Protein AF-A0A3N4P0G3-F1 (afdb_monomer_lite)

Radius of gyration: 35.62 Å; chains: 1; bounding box: 75×38×103 Å

Organism: NCBI:txid2487930

pLDDT: mean 76.68, std 14.25, range [47.03, 97.25]

Structure (mmCIF, N/CA/C/O backbone):
data_AF-A0A3N4P0G3-F1
#
_entry.id   AF-A0A3N4P0G3-F1
#
loop_
_atom_site.group_PDB
_atom_site.id
_atom_site.type_symbol
_atom_site.label_atom_id
_atom_site.label_alt_id
_atom_site.label_comp_id
_atom_site.label_asym_id
_atom_site.label_entity_id
_atom_site.label_seq_id
_atom_site.pdbx_PDB_ins_code
_atom_site.Cartn_x
_atom_site.Cartn_y
_atom_site.Cartn_z
_atom_site.occupancy
_atom_site.B_iso_or_equiv
_atom_site.auth_seq_id
_atom_site.auth_comp_id
_atom_site.auth_asym_id
_atom_site.auth_atom_id
_atom_site.pdbx_PDB_model_num
ATOM 1 N N . MET A 1 1 ? -49.606 1.881 53.180 1.00 60.00 1 MET A N 1
ATOM 2 C CA . MET A 1 1 ? -49.179 3.293 53.160 1.00 60.00 1 MET A CA 1
ATOM 3 C C . MET A 1 1 ? -47.704 3.349 53.500 1.00 60.00 1 MET A C 1
ATOM 5 O O . MET A 1 1 ? -47.303 2.717 54.470 1.00 60.00 1 MET A O 1
ATOM 9 N N . VAL A 1 2 ? -46.887 3.979 52.657 1.00 62.50 2 VAL A N 1
ATOM 10 C CA . VAL A 1 2 ? -45.453 4.135 52.931 1.00 62.50 2 VAL A CA 1
ATOM 11 C C . VAL A 1 2 ? -45.282 5.475 53.636 1.00 62.50 2 VAL A C 1
ATOM 13 O O . VAL A 1 2 ? -45.685 6.510 53.115 1.00 62.50 2 VAL A O 1
ATOM 16 N N . SER A 1 3 ? -44.739 5.447 54.846 1.00 69.06 3 SER A N 1
ATOM 17 C CA . SER A 1 3 ? -44.511 6.634 55.669 1.00 69.06 3 SER A CA 1
ATOM 18 C C . SER A 1 3 ? -43.055 6.682 56.092 1.00 69.06 3 SER A C 1
ATOM 20 O O . SER A 1 3 ? -42.489 5.647 56.450 1.00 69.06 3 SER A O 1
ATOM 22 N N . ILE A 1 4 ? -42.470 7.874 56.116 1.00 68.62 4 ILE A N 1
ATOM 23 C CA . ILE A 1 4 ? -41.134 8.092 56.674 1.00 68.62 4 ILE A CA 1
ATOM 24 C C . ILE A 1 4 ? -41.284 9.088 57.823 1.00 68.62 4 ILE A C 1
ATOM 26 O O . ILE A 1 4 ? -41.901 10.138 57.664 1.00 68.62 4 ILE A O 1
ATOM 30 N N . ASN A 1 5 ? -40.764 8.724 58.999 1.00 64.69 5 ASN A N 1
ATOM 31 C CA . ASN A 1 5 ? -40.885 9.483 60.252 1.00 64.69 5 ASN A CA 1
ATOM 32 C C . ASN A 1 5 ? -42.331 9.839 60.644 1.00 64.69 5 ASN A C 1
ATOM 34 O O . ASN A 1 5 ? -42.592 10.907 61.186 1.00 64.69 5 ASN A O 1
ATOM 38 N N . GLY A 1 6 ? -43.275 8.938 60.364 1.00 67.25 6 GLY A N 1
ATOM 39 C CA . GLY A 1 6 ? -44.680 9.101 60.747 1.00 67.25 6 GLY A CA 1
ATOM 40 C C . GLY A 1 6 ? -45.495 10.034 59.849 1.00 67.25 6 GLY A C 1
ATOM 41 O O . GLY A 1 6 ? -46.709 10.101 60.018 1.00 67.25 6 GLY A O 1
ATOM 42 N N . THR A 1 7 ? -44.879 10.689 58.860 1.00 69.06 7 THR A N 1
ATOM 43 C CA . THR A 1 7 ? -45.613 11.442 57.837 1.00 69.06 7 THR A CA 1
ATOM 44 C C . THR A 1 7 ? -45.945 10.517 56.676 1.00 69.06 7 THR A C 1
ATOM 46 O O . THR A 1 7 ? -45.062 9.898 56.074 1.00 69.06 7 THR A O 1
ATOM 49 N N . GLU A 1 8 ? -47.237 10.392 56.385 1.00 72.31 8 GLU A N 1
ATOM 50 C CA . GLU A 1 8 ? -47.733 9.576 55.287 1.00 72.31 8 GLU A CA 1
ATOM 51 C C . GLU A 1 8 ? -47.338 10.217 53.956 1.00 72.31 8 GLU A C 1
ATOM 53 O O . GLU A 1 8 ? -47.718 11.347 53.644 1.00 72.31 8 GLU A O 1
ATOM 58 N N . ILE A 1 9 ? -46.528 9.506 53.177 1.00 67.88 9 ILE A N 1
ATOM 59 C CA . ILE A 1 9 ? -46.106 9.982 51.871 1.00 67.88 9 ILE A CA 1
ATOM 60 C C . ILE A 1 9 ? -47.142 9.490 50.862 1.00 67.88 9 ILE A C 1
ATOM 62 O O . ILE A 1 9 ? -47.235 8.298 50.563 1.00 67.88 9 ILE A O 1
ATOM 66 N N . GLY A 1 10 ? -47.965 10.421 50.374 1.00 61.09 10 GLY A N 1
ATOM 67 C CA . GLY A 1 10 ? -48.985 10.143 49.367 1.00 61.09 10 GLY A CA 1
ATOM 68 C C . GLY A 1 10 ? -48.375 9.576 48.083 1.00 61.09 10 GLY A C 1
ATOM 69 O O . GLY A 1 10 ? -47.235 9.883 47.725 1.00 61.09 10 GLY A O 1
ATOM 70 N N . THR A 1 11 ? -49.155 8.780 47.350 1.00 56.94 11 THR A N 1
ATOM 71 C CA . THR A 1 11 ? -48.741 8.134 46.088 1.00 56.94 11 THR A CA 1
ATOM 72 C C . THR A 1 11 ? -48.230 9.123 45.030 1.00 56.94 11 THR A C 1
ATOM 74 O O . THR A 1 11 ? -47.524 8.726 44.110 1.00 56.94 11 THR A O 1
ATOM 77 N N . THR A 1 12 ? -48.508 10.421 45.184 1.00 55.72 12 THR A N 1
ATOM 78 C CA . THR A 1 12 ? -48.023 11.504 44.320 1.00 55.72 12 THR A CA 1
ATOM 79 C C . THR A 1 12 ? -46.531 11.822 44.492 1.00 55.72 12 THR A C 1
ATOM 81 O O . THR A 1 12 ? -45.915 12.283 43.538 1.00 55.72 12 THR A O 1
ATOM 84 N N . GLN A 1 13 ? -45.890 11.552 45.640 1.00 51.91 13 GLN A N 1
ATOM 85 C CA . GLN A 1 13 ? -44.422 11.711 45.757 1.00 51.91 13 GLN A CA 1
ATOM 86 C C . GLN A 1 13 ? -43.645 10.587 45.050 1.00 51.91 13 GLN A C 1
ATOM 88 O O . GLN A 1 13 ? -42.430 10.683 44.889 1.00 51.91 13 GLN A O 1
ATOM 93 N N . LEU A 1 14 ? -44.347 9.575 44.527 1.00 52.78 14 LEU A N 1
ATOM 94 C CA . LEU A 1 14 ? -43.792 8.632 43.559 1.00 52.78 14 LEU A CA 1
ATOM 95 C C . LEU A 1 14 ? -43.683 9.217 42.130 1.00 52.78 14 LEU A C 1
ATOM 97 O O . LEU A 1 14 ? -43.114 8.559 41.265 1.00 52.78 14 LEU A O 1
ATOM 101 N N . ASN A 1 15 ? -44.163 10.447 41.863 1.00 53.91 15 ASN A N 1
ATOM 102 C CA . ASN A 1 15 ? -44.000 11.121 40.558 1.00 53.91 15 ASN A CA 1
ATOM 103 C C . ASN A 1 15 ? -42.596 11.711 40.318 1.00 53.91 15 ASN A C 1
ATOM 105 O O . ASN A 1 15 ? -42.342 12.252 39.245 1.00 53.91 15 ASN A O 1
ATOM 109 N N . ALA A 1 16 ? -41.661 11.614 41.267 1.00 52.53 16 ALA A N 1
ATOM 110 C CA . ALA A 1 16 ? -40.304 12.148 41.114 1.00 52.53 16 ALA A CA 1
ATOM 111 C C . ALA A 1 16 ? -39.315 11.162 40.465 1.00 52.53 16 ALA A C 1
ATOM 113 O O . ALA A 1 16 ? -38.109 11.237 40.698 1.00 52.53 16 ALA A O 1
ATOM 114 N N . VAL A 1 17 ? -39.801 10.305 39.565 1.00 50.91 17 VAL A N 1
ATOM 115 C CA . VAL A 1 17 ? -38.929 9.658 38.584 1.00 50.91 17 VAL A CA 1
ATOM 116 C C . VAL A 1 17 ? -39.144 10.246 37.173 1.00 50.91 17 VAL A C 1
ATOM 118 O O . VAL A 1 17 ? -39.398 9.499 36.233 1.00 50.91 17 VAL A O 1
ATOM 121 N N . PRO A 1 18 ? -38.930 11.567 36.946 1.00 50.47 18 PRO A N 1
ATOM 122 C CA . PRO A 1 18 ? -38.489 12.067 35.639 1.00 50.47 18 PRO A CA 1
ATOM 123 C C . PRO A 1 18 ? -37.211 11.371 35.141 1.00 50.47 18 PRO A C 1
ATOM 125 O O . PRO A 1 18 ? -36.856 11.474 33.973 1.00 50.47 18 PRO A O 1
ATOM 128 N N . TYR A 1 19 ? -36.535 10.620 36.013 1.00 54.59 19 TYR A N 1
ATOM 129 C CA . TYR A 1 19 ? -35.411 9.758 35.691 1.00 54.59 19 TYR A CA 1
ATOM 130 C C . TYR A 1 19 ? -35.841 8.301 35.624 1.00 54.59 19 TYR A C 1
ATOM 132 O O . TYR A 1 19 ? -35.341 7.475 36.390 1.00 54.59 19 TYR A O 1
ATOM 140 N N . ALA A 1 20 ? -36.699 7.937 34.666 1.00 47.03 20 ALA A N 1
ATOM 141 C CA . ALA A 1 20 ? -36.958 6.536 34.293 1.00 47.03 20 ALA A CA 1
ATOM 142 C C . ALA A 1 20 ? -35.689 5.784 33.797 1.00 47.03 20 ALA A C 1
ATOM 144 O O . ALA A 1 20 ? -35.767 4.803 33.072 1.00 47.03 20 ALA A O 1
ATOM 145 N N . ILE A 1 21 ? -34.513 6.243 34.220 1.00 55.53 21 ILE A N 1
ATOM 146 C CA . ILE A 1 21 ? -33.201 5.616 34.263 1.00 55.53 21 ILE A CA 1
ATOM 147 C C . ILE A 1 21 ? -33.045 4.761 35.550 1.00 55.53 21 ILE A C 1
ATOM 149 O O . ILE A 1 21 ? -31.991 4.191 35.783 1.00 55.53 21 ILE A O 1
ATOM 153 N N . ASN A 1 22 ? -34.091 4.588 36.372 1.00 55.34 22 ASN A N 1
ATOM 154 C CA . ASN A 1 22 ? -34.117 3.570 37.441 1.00 55.34 22 ASN A CA 1
ATOM 155 C C . ASN A 1 22 ? -35.368 2.665 37.425 1.00 55.34 22 ASN A C 1
ATOM 157 O O . ASN A 1 22 ? -35.796 2.154 38.457 1.00 55.34 22 ASN A O 1
ATOM 161 N N . ALA A 1 23 ? -35.967 2.428 36.255 1.00 51.97 23 ALA A N 1
ATOM 162 C CA . ALA A 1 23 ? -36.832 1.260 36.078 1.00 51.97 23 ALA A CA 1
ATOM 163 C C . ALA A 1 23 ? -35.946 0.006 35.943 1.00 51.97 23 ALA A C 1
ATOM 165 O O . ALA A 1 23 ? -34.909 0.066 35.290 1.00 51.97 23 ALA A O 1
ATOM 166 N N . GLY A 1 24 ? -36.339 -1.150 36.487 1.00 48.59 24 GLY A N 1
ATOM 167 C CA . GLY A 1 24 ? -35.590 -2.424 36.388 1.00 48.59 24 GLY A CA 1
ATOM 168 C C . GLY A 1 24 ? -35.329 -2.948 34.961 1.00 48.59 24 GLY A C 1
ATOM 169 O O . GLY A 1 24 ? -34.791 -4.035 34.786 1.00 48.59 24 GLY A O 1
ATOM 170 N N . ASN A 1 25 ? -35.687 -2.158 33.949 1.00 55.12 25 ASN A N 1
ATOM 171 C CA . ASN A 1 25 ? -35.540 -2.398 32.521 1.00 55.12 25 ASN A CA 1
ATOM 172 C C . ASN A 1 25 ? -34.436 -1.508 31.909 1.00 55.12 25 ASN A C 1
ATOM 174 O O . ASN A 1 25 ? -34.270 -1.466 30.691 1.00 55.12 25 ASN A O 1
ATOM 178 N N . VAL A 1 26 ? -33.723 -0.735 32.733 1.00 57.06 26 VAL A N 1
ATOM 179 C CA . VAL A 1 26 ? -32.748 0.259 32.286 1.00 57.06 26 VAL A CA 1
ATOM 180 C C . VAL A 1 26 ? -31.458 -0.438 31.871 1.00 57.06 26 VAL A C 1
ATOM 182 O O . VAL A 1 26 ? -30.726 -1.003 32.679 1.00 57.06 26 VAL A O 1
ATOM 185 N N . GLN A 1 27 ? -31.190 -0.396 30.569 1.00 59.66 27 GLN A N 1
ATOM 186 C CA . GLN A 1 27 ? -30.068 -1.091 29.933 1.00 59.66 27 GLN A CA 1
ATOM 187 C C . GLN A 1 27 ? -28.705 -0.420 30.159 1.00 59.66 27 GLN A C 1
ATOM 189 O O . GLN A 1 27 ? -27.674 -0.963 29.757 1.00 59.66 27 GLN A O 1
ATOM 194 N N . TRP A 1 28 ? -28.713 0.745 30.811 1.00 61.16 28 TRP A N 1
ATOM 195 C CA . TRP A 1 28 ? -27.558 1.597 31.040 1.00 61.16 28 TRP A CA 1
ATOM 196 C C . TRP A 1 28 ? -27.733 2.376 32.336 1.00 61.16 28 TRP A C 1
ATOM 198 O O . TRP A 1 28 ? -28.635 3.207 32.416 1.00 61.16 28 TRP A O 1
ATOM 208 N N . TYR A 1 29 ? -26.891 2.139 33.340 1.00 60.78 29 TYR A N 1
ATOM 209 C CA . TYR A 1 29 ? -26.938 2.920 34.577 1.00 60.78 29 TYR A CA 1
ATOM 210 C C . TYR A 1 29 ? -25.677 3.755 34.741 1.00 60.78 29 TYR A C 1
ATOM 212 O O . TYR A 1 29 ? -24.578 3.348 34.357 1.00 60.78 29 TYR A O 1
ATOM 220 N N . THR A 1 30 ? -25.856 4.955 35.285 1.00 65.69 30 THR A N 1
ATOM 221 C CA . THR A 1 30 ? -24.746 5.837 35.621 1.00 65.69 30 THR A CA 1
ATOM 222 C C . THR A 1 30 ? -24.109 5.370 36.920 1.00 65.69 30 THR A C 1
ATOM 224 O O . THR A 1 30 ? -24.761 5.362 37.965 1.00 65.69 30 THR A O 1
ATOM 227 N N . ILE A 1 31 ? -22.828 5.024 36.871 1.00 63.22 31 ILE A N 1
ATOM 228 C CA . ILE A 1 31 ? -22.008 4.763 38.056 1.00 63.22 31 ILE A CA 1
ATOM 229 C C . ILE A 1 31 ? -21.058 5.929 38.204 1.00 63.22 31 ILE A C 1
ATOM 231 O O . ILE A 1 31 ? -20.033 6.009 37.522 1.00 63.22 31 ILE A O 1
ATOM 235 N N . GLY A 1 32 ? -21.426 6.878 39.062 1.00 71.81 32 GLY A N 1
ATOM 236 C CA . GLY A 1 32 ? -20.700 8.139 39.145 1.00 71.81 32 GLY A CA 1
ATOM 237 C C . GLY A 1 32 ? -20.691 8.840 37.783 1.00 71.81 32 GLY A C 1
ATOM 238 O O . GLY A 1 32 ? -21.716 9.370 37.366 1.00 71.81 32 GLY A O 1
ATOM 239 N N . LYS A 1 33 ? -19.539 8.833 37.093 1.00 72.56 33 LYS A N 1
ATOM 240 C CA . LYS A 1 33 ? -19.338 9.486 35.785 1.00 72.56 33 LYS A CA 1
ATOM 241 C C . LYS A 1 33 ? -19.412 8.546 34.568 1.00 72.56 33 LYS A C 1
ATOM 243 O O . LYS A 1 33 ? -19.341 9.038 33.447 1.00 72.56 33 LYS A O 1
ATOM 248 N N . HIS A 1 34 ? -19.523 7.228 34.754 1.00 67.06 34 HIS A N 1
ATOM 249 C CA . HIS A 1 34 ? -19.520 6.247 33.658 1.00 67.06 34 HIS A CA 1
ATOM 250 C C . HIS A 1 34 ? -20.912 5.681 33.381 1.00 67.06 34 HIS A C 1
ATOM 252 O O . HIS A 1 34 ? -21.766 5.661 34.264 1.00 67.06 34 HIS A O 1
ATOM 258 N N . ILE A 1 35 ? -21.116 5.197 32.157 1.00 70.81 35 ILE A N 1
ATOM 259 C CA . ILE A 1 35 ? -22.339 4.529 31.709 1.00 70.81 35 ILE A CA 1
ATOM 260 C C . ILE A 1 35 ? -21.994 3.057 31.454 1.00 70.81 35 ILE A C 1
ATOM 262 O O . ILE A 1 35 ? -21.208 2.758 30.556 1.00 70.81 35 ILE A O 1
ATOM 266 N N . GLU A 1 36 ? -22.557 2.135 32.238 1.00 71.94 36 GLU A N 1
ATOM 267 C CA . GLU A 1 36 ? -22.326 0.694 32.064 1.00 71.94 36 GLU A CA 1
ATOM 268 C C . GLU A 1 36 ? -23.476 0.018 31.331 1.00 71.94 36 GLU A C 1
ATOM 270 O O . GLU A 1 36 ? -24.639 0.176 31.704 1.00 71.94 36 GLU A O 1
ATOM 275 N N . ASN A 1 37 ? -23.143 -0.782 30.317 1.00 71.62 37 ASN A N 1
ATOM 276 C CA . ASN A 1 37 ? -24.111 -1.631 29.637 1.00 71.62 37 ASN A CA 1
ATOM 277 C C . ASN A 1 37 ? -24.358 -2.894 30.469 1.00 71.62 37 ASN A C 1
ATOM 279 O O . ASN A 1 37 ? -23.412 -3.627 30.752 1.00 71.62 37 ASN A O 1
ATOM 283 N N . ARG A 1 38 ? -25.613 -3.186 30.820 1.00 69.94 38 ARG A N 1
ATOM 284 C CA . ARG A 1 38 ? -25.980 -4.449 31.496 1.00 69.94 38 ARG A CA 1
ATOM 285 C C . ARG A 1 38 ? -26.630 -5.475 30.572 1.00 69.94 38 ARG A C 1
ATOM 287 O O . ARG A 1 38 ? -27.099 -6.514 31.028 1.00 69.94 38 ARG A O 1
ATOM 294 N N . ASN A 1 39 ? -26.678 -5.197 29.276 1.00 68.69 39 ASN A N 1
ATOM 295 C CA . ASN A 1 39 ? -27.143 -6.151 28.286 1.00 68.69 39 ASN A CA 1
ATOM 296 C C . ASN A 1 39 ? -26.182 -7.335 28.234 1.00 68.69 39 ASN A C 1
ATOM 298 O O . ASN A 1 39 ? -24.981 -7.170 28.045 1.00 68.69 39 ASN A O 1
ATOM 302 N N . ALA A 1 40 ? -26.724 -8.545 28.308 1.00 66.62 40 ALA A N 1
ATOM 303 C CA . ALA A 1 40 ? -25.974 -9.784 28.115 1.00 66.62 40 ALA A CA 1
ATOM 304 C C . ALA A 1 40 ? -25.584 -10.034 26.633 1.00 66.62 40 ALA A C 1
ATOM 306 O O . ALA A 1 40 ? -25.344 -11.171 26.241 1.00 66.62 40 ALA A O 1
ATOM 307 N N . GLY A 1 41 ? -25.557 -8.990 25.793 1.00 64.50 41 GLY A N 1
ATOM 308 C CA . GLY A 1 41 ? -25.392 -9.066 24.337 1.00 64.50 41 GLY A CA 1
ATOM 309 C C . GLY A 1 41 ? -24.792 -7.791 23.727 1.00 64.50 41 GLY A C 1
ATOM 310 O O . GLY A 1 41 ? -24.369 -6.888 24.443 1.00 64.50 41 GLY A O 1
ATOM 311 N N . ASN A 1 42 ? -24.726 -7.719 22.392 1.00 68.81 42 ASN A N 1
ATOM 312 C CA . ASN A 1 42 ? -24.011 -6.665 21.659 1.00 68.81 42 ASN A CA 1
ATOM 313 C C . ASN A 1 42 ? -24.466 -5.235 22.011 1.00 68.81 42 ASN A C 1
ATOM 315 O O . ASN A 1 42 ? -25.657 -4.922 22.041 1.00 68.81 42 ASN A O 1
ATOM 319 N N . VAL A 1 43 ? -23.488 -4.342 22.160 1.00 77.50 43 VAL A N 1
ATOM 320 C CA . VAL A 1 43 ? -23.676 -2.912 22.431 1.00 77.50 43 VAL A CA 1
ATOM 321 C C . VAL A 1 43 ? -23.738 -2.123 21.118 1.00 77.50 43 VAL A C 1
ATOM 323 O O . VAL A 1 43 ? -22.794 -2.182 20.335 1.00 77.50 43 VAL A O 1
ATOM 326 N N . LYS A 1 44 ? -24.831 -1.382 20.864 1.00 73.12 44 LYS A N 1
ATOM 327 C CA . LYS A 1 44 ? -25.040 -0.612 19.617 1.00 73.12 44 LYS A CA 1
ATOM 328 C C . LYS A 1 44 ? -25.010 0.900 19.865 1.00 73.12 44 LYS A C 1
ATOM 330 O O . LYS A 1 44 ? -25.702 1.383 20.758 1.00 73.12 44 LYS A O 1
ATOM 335 N N . VAL A 1 45 ? -24.264 1.638 19.039 1.00 80.44 45 VAL A N 1
ATOM 336 C CA . VAL A 1 45 ? -24.138 3.109 19.076 1.00 80.44 45 VAL A CA 1
ATOM 337 C C . VAL A 1 45 ? -24.733 3.679 17.780 1.00 80.44 45 VAL A C 1
ATOM 339 O O . VAL A 1 45 ? -24.375 3.213 16.704 1.00 80.44 45 VAL A O 1
ATOM 342 N N . LYS A 1 46 ? -25.724 4.590 17.880 1.00 80.25 46 LYS A N 1
ATOM 343 C CA . LYS A 1 46 ? -26.639 4.939 16.762 1.00 80.25 46 LYS A CA 1
ATOM 344 C C . LYS A 1 46 ? -26.028 5.870 15.699 1.00 80.25 46 LYS A C 1
ATOM 346 O O . LYS A 1 46 ? -26.469 5.820 14.559 1.00 80.25 46 LYS A O 1
ATOM 351 N N . ASN A 1 47 ? -25.047 6.687 16.074 1.00 85.75 47 ASN A N 1
ATOM 352 C CA . ASN A 1 47 ? -24.305 7.584 15.180 1.00 85.75 47 ASN A CA 1
ATOM 353 C C . ASN A 1 47 ? -22.816 7.216 15.260 1.00 85.75 47 ASN A C 1
ATOM 355 O O . ASN A 1 47 ? -22.486 6.038 15.384 1.00 85.75 47 ASN A O 1
ATOM 359 N N . SER A 1 48 ? -21.909 8.186 15.234 1.00 81.75 48 SER A N 1
ATOM 360 C CA . SER A 1 48 ? -20.520 7.923 15.569 1.00 81.75 48 SER A CA 1
ATOM 361 C C . SER A 1 48 ? -20.437 7.294 16.955 1.00 81.75 48 SER A C 1
ATOM 363 O O . SER A 1 48 ? -20.992 7.818 17.928 1.00 81.75 48 SER A O 1
ATOM 365 N N . LEU A 1 49 ? -19.680 6.204 17.063 1.00 77.69 49 LEU A N 1
ATOM 366 C CA . LEU A 1 49 ? -18.982 5.957 18.312 1.00 77.69 49 LEU A CA 1
ATOM 367 C C . LEU A 1 49 ? -17.809 6.930 18.364 1.00 77.69 49 LEU A C 1
ATOM 369 O O . LEU A 1 49 ? -16.652 6.575 18.178 1.00 77.69 49 LEU A O 1
ATOM 373 N N . GLU A 1 50 ? -18.163 8.188 18.594 1.00 77.25 50 GLU A N 1
ATOM 374 C CA . GLU A 1 50 ? -17.267 9.181 19.150 1.00 77.25 50 GLU A CA 1
ATOM 375 C C . GLU A 1 50 ? -17.114 8.798 20.608 1.00 77.25 50 GLU A C 1
ATOM 377 O O . GLU A 1 50 ? -17.801 9.269 21.513 1.00 77.25 50 GLU A O 1
ATOM 382 N N . ALA A 1 51 ? -16.250 7.821 20.822 1.00 64.25 51 ALA A N 1
ATOM 383 C CA . ALA A 1 51 ? -15.635 7.746 22.109 1.00 64.25 51 ALA A CA 1
ATOM 384 C C . ALA A 1 51 ? -14.740 8.985 22.178 1.00 64.25 51 ALA A C 1
ATOM 386 O O . ALA A 1 51 ? -13.818 9.131 21.377 1.00 64.25 51 ALA A O 1
ATOM 387 N N . ASP A 1 52 ? -14.965 9.836 23.173 1.00 62.06 52 ASP A N 1
ATOM 388 C CA . ASP A 1 52 ? -13.964 10.803 23.645 1.00 62.06 52 ASP A CA 1
ATOM 389 C C . ASP A 1 52 ? -12.764 10.041 24.291 1.00 62.06 52 ASP A C 1
ATOM 391 O O . ASP A 1 52 ? -12.183 10.453 25.288 1.00 62.06 52 ASP A O 1
ATOM 395 N N . GLY A 1 53 ? -12.480 8.824 23.788 1.00 57.94 53 GLY A N 1
ATOM 396 C CA . GLY A 1 53 ? -11.854 7.660 24.419 1.00 57.94 53 GLY A CA 1
ATOM 397 C C . GLY A 1 53 ? -11.801 6.434 23.471 1.00 57.94 53 GLY A C 1
ATOM 398 O O . GLY A 1 53 ? -11.747 6.589 22.257 1.00 57.94 53 GLY A O 1
ATOM 399 N N . THR A 1 54 ? -11.799 5.191 23.983 1.00 52.16 54 THR A N 1
ATOM 400 C CA . THR A 1 54 ? -11.488 3.957 23.199 1.00 52.16 54 THR A CA 1
ATOM 401 C C . THR A 1 54 ? -12.690 3.024 22.937 1.00 52.16 54 THR A C 1
ATOM 403 O O . THR A 1 54 ? -13.621 2.960 23.738 1.00 52.16 54 THR A O 1
ATOM 406 N N . ILE A 1 55 ? -12.627 2.221 21.859 1.00 70.56 55 ILE A N 1
ATOM 407 C CA . ILE A 1 55 ? -13.602 1.176 21.463 1.00 70.56 55 ILE A CA 1
ATOM 408 C C . ILE A 1 55 ? -12.991 -0.233 21.656 1.00 70.56 55 ILE A C 1
ATOM 410 O O . ILE A 1 55 ? -11.869 -0.468 21.216 1.00 70.56 55 ILE A O 1
ATOM 414 N N . LYS A 1 56 ? -13.709 -1.189 22.281 1.00 63.66 56 LYS A N 1
ATOM 415 C CA . LYS A 1 56 ? -13.224 -2.557 22.615 1.00 63.66 56 LYS A CA 1
ATOM 416 C C . LYS A 1 56 ? -14.156 -3.657 22.058 1.00 63.66 56 LYS A C 1
ATOM 418 O O . LYS A 1 56 ? -15.361 -3.579 22.272 1.00 63.66 56 LYS A O 1
ATOM 423 N N . LEU A 1 57 ? -13.618 -4.691 21.389 1.00 71.25 57 LEU A N 1
ATOM 424 C CA . LEU A 1 57 ? -14.362 -5.779 20.706 1.00 71.25 57 LEU A CA 1
ATOM 425 C C . LEU A 1 57 ? -13.976 -7.163 21.270 1.00 71.25 57 LEU A C 1
ATOM 427 O O . LEU A 1 57 ? -12.812 -7.375 21.596 1.00 71.25 57 LEU A O 1
ATOM 431 N N . THR A 1 58 ? -14.924 -8.099 21.429 1.00 58.44 58 THR A N 1
ATOM 432 C CA . THR A 1 58 ? -14.715 -9.308 22.270 1.00 58.44 58 THR A CA 1
ATOM 433 C C . THR A 1 58 ? -14.896 -10.672 21.560 1.00 58.44 58 THR A C 1
ATOM 435 O O . THR A 1 58 ? -14.507 -11.673 22.152 1.00 58.44 58 THR A O 1
ATOM 438 N N . LEU A 1 59 ? -15.434 -10.759 20.322 1.00 63.97 59 LEU A N 1
ATOM 439 C CA . LEU A 1 59 ? -15.659 -12.021 19.562 1.00 63.97 59 LEU A CA 1
ATOM 440 C C . LEU A 1 59 ? -15.537 -11.844 18.026 1.00 63.97 59 LEU A C 1
ATOM 442 O O . LEU A 1 59 ? -15.920 -10.804 17.495 1.00 63.97 59 LEU A O 1
ATOM 446 N N . GLY A 1 60 ? -15.046 -12.885 17.338 1.00 60.44 60 GLY A N 1
ATOM 447 C CA . GLY A 1 60 ? -14.496 -12.873 15.968 1.00 60.44 60 GLY A CA 1
ATOM 448 C C . GLY A 1 60 ? -13.036 -13.350 16.002 1.00 60.44 60 GLY A C 1
ATOM 449 O O . GLY A 1 60 ? -12.517 -13.578 17.101 1.00 60.44 60 GLY A O 1
ATOM 450 N N . SER A 1 61 ? -12.336 -13.474 14.862 1.00 61.66 61 SER A N 1
ATOM 451 C CA . SER A 1 61 ? -10.874 -13.355 14.962 1.00 61.66 61 SER A CA 1
ATOM 452 C C . SER A 1 61 ? -10.627 -11.997 15.600 1.00 61.66 61 SER A C 1
ATOM 454 O O . SER A 1 61 ? -11.225 -11.005 15.184 1.00 61.66 61 SER A O 1
ATOM 456 N N . ILE A 1 62 ? -9.908 -11.987 16.721 1.00 61.16 62 ILE A N 1
ATOM 457 C CA . ILE A 1 62 ? -9.754 -10.775 17.515 1.00 61.16 62 ILE A CA 1
ATOM 458 C C . ILE A 1 62 ? -8.960 -9.813 16.647 1.00 61.16 62 ILE A C 1
ATOM 460 O O . ILE A 1 62 ? -7.747 -9.953 16.509 1.00 61.16 62 ILE A O 1
ATOM 464 N N . VAL A 1 63 ? -9.683 -8.873 16.040 1.00 65.69 63 VAL A N 1
ATOM 465 C CA . VAL A 1 63 ? -9.097 -7.775 15.297 1.00 65.69 63 VAL A CA 1
ATOM 466 C C . VAL A 1 63 ? -8.617 -6.799 16.350 1.00 65.69 63 VAL A C 1
ATOM 468 O O . VAL A 1 63 ? -9.384 -6.019 16.916 1.00 65.69 63 VAL A O 1
ATOM 471 N N . ASN A 1 64 ? -7.359 -6.975 16.725 1.00 58.47 64 ASN A N 1
ATOM 472 C CA . ASN A 1 64 ? -6.747 -6.277 17.841 1.00 58.47 64 ASN A CA 1
ATOM 473 C C . ASN A 1 64 ? -6.045 -4.989 17.403 1.00 58.47 64 ASN A C 1
ATOM 475 O O . ASN A 1 64 ? -5.527 -4.280 18.261 1.00 58.47 64 ASN A O 1
ATOM 479 N N . GLU A 1 65 ? -6.024 -4.685 16.101 1.00 73.56 65 GLU A N 1
ATOM 480 C CA . GLU A 1 65 ? -5.261 -3.567 15.555 1.00 73.56 65 GLU A CA 1
ATOM 481 C C . GLU A 1 65 ? -5.890 -2.965 14.288 1.00 73.56 65 GLU A C 1
ATOM 483 O O . GLU A 1 65 ? -6.469 -3.675 13.464 1.00 73.56 65 GLU A O 1
ATOM 488 N N . VAL A 1 66 ? -5.711 -1.651 14.115 1.00 86.81 66 VAL A N 1
ATOM 489 C CA . VAL A 1 66 ? -5.744 -0.990 12.804 1.00 86.81 66 VAL A CA 1
ATOM 490 C C . VAL A 1 66 ? -4.290 -0.856 12.313 1.00 86.81 66 VAL A C 1
ATOM 492 O O . VAL A 1 66 ? -3.533 -0.077 12.882 1.00 86.81 66 VAL A O 1
ATOM 495 N N . SER A 1 67 ? -3.869 -1.663 11.337 1.00 85.81 67 SER A N 1
ATOM 496 C CA . SER A 1 67 ? -2.470 -1.962 11.013 1.00 85.81 67 SER A CA 1
ATOM 497 C C . SER A 1 67 ? -1.791 -0.981 10.056 1.00 85.81 67 SER A C 1
ATOM 499 O O . SER A 1 67 ? -2.363 -0.543 9.053 1.00 85.81 67 SER A O 1
ATOM 501 N N . VAL A 1 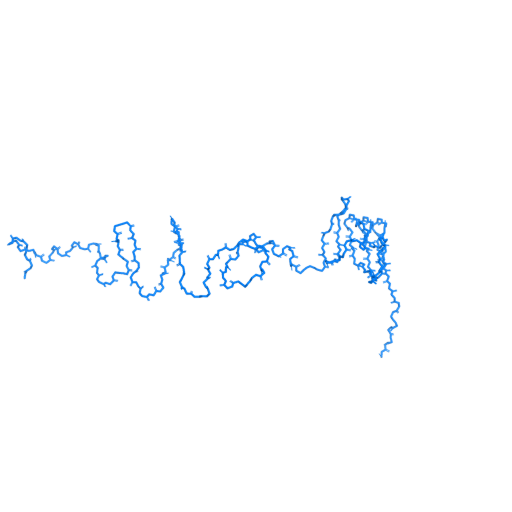68 ? -0.513 -0.713 10.340 1.00 86.69 68 VAL A N 1
ATOM 502 C CA . VAL A 1 68 ? 0.430 0.036 9.489 1.00 86.69 68 VAL A CA 1
ATOM 503 C C . VAL A 1 68 ? 1.473 -0.861 8.785 1.00 86.69 68 VAL A C 1
ATOM 505 O O . VAL A 1 68 ? 2.433 -0.358 8.202 1.00 86.69 68 VAL A O 1
ATOM 508 N N . ASP A 1 69 ? 1.280 -2.186 8.785 1.00 83.75 69 ASP A N 1
ATOM 509 C CA . ASP A 1 69 ? 2.150 -3.125 8.064 1.00 83.75 69 ASP A CA 1
ATOM 510 C C . ASP A 1 69 ? 1.918 -3.084 6.545 1.00 83.75 69 ASP A C 1
ATOM 512 O O . ASP A 1 69 ? 1.031 -3.746 6.006 1.00 83.75 69 ASP A O 1
ATOM 516 N N . GLY A 1 70 ? 2.777 -2.342 5.843 1.00 75.69 70 GLY A N 1
ATOM 517 C CA . GLY A 1 70 ? 2.764 -2.196 4.385 1.00 75.69 70 GLY A CA 1
ATOM 518 C C . GLY A 1 70 ? 3.009 -3.486 3.594 1.00 75.69 70 GLY A C 1
ATOM 519 O O . GLY A 1 70 ? 2.862 -3.474 2.373 1.00 75.69 70 GLY A O 1
ATOM 520 N N . THR A 1 71 ? 3.398 -4.586 4.248 1.00 82.50 71 THR A N 1
ATOM 521 C CA . THR A 1 71 ? 3.706 -5.848 3.562 1.00 82.50 71 THR A CA 1
ATOM 522 C C . THR A 1 71 ? 2.478 -6.719 3.328 1.00 82.50 71 THR A C 1
ATOM 524 O O . THR A 1 71 ? 2.526 -7.570 2.441 1.00 82.50 71 THR A O 1
ATOM 527 N N . LEU A 1 72 ? 1.400 -6.525 4.106 1.00 82.75 72 LEU A N 1
ATOM 528 C CA . LEU A 1 72 ? 0.211 -7.395 4.143 1.00 82.75 72 LEU A CA 1
ATOM 529 C C . LEU A 1 72 ? 0.566 -8.899 4.123 1.00 82.75 72 LEU A C 1
ATOM 531 O O . LEU A 1 72 ? -0.149 -9.709 3.536 1.00 82.75 72 LEU A O 1
ATOM 535 N N . SER A 1 73 ? 1.704 -9.265 4.726 1.00 81.62 73 SER A N 1
ATOM 536 C CA . SER A 1 73 ? 2.273 -10.618 4.650 1.00 81.62 73 SER A CA 1
ATOM 537 C C . SER A 1 73 ? 1.635 -11.595 5.643 1.00 81.62 73 SER A C 1
ATOM 539 O O . SER A 1 73 ? 1.737 -12.810 5.475 1.00 81.62 73 SER A O 1
ATOM 541 N N . GLY A 1 74 ? 0.954 -11.073 6.667 1.00 76.50 74 GLY A N 1
ATOM 542 C CA . GLY A 1 74 ? 0.115 -11.840 7.587 1.00 76.50 74 GLY A CA 1
ATOM 543 C C . GLY A 1 74 ? -1.346 -11.946 7.131 1.00 76.50 74 GLY A C 1
ATOM 544 O O . GLY A 1 74 ? -1.810 -11.203 6.270 1.00 76.50 74 GLY A O 1
ATOM 545 N N . ASN A 1 75 ? -2.110 -12.847 7.756 1.00 66.31 75 ASN A N 1
ATOM 546 C CA . ASN A 1 75 ? -3.548 -12.967 7.494 1.00 66.31 75 ASN A CA 1
ATOM 547 C C . ASN A 1 75 ? -4.324 -11.784 8.099 1.00 66.31 75 ASN A C 1
ATOM 549 O O . ASN A 1 75 ? -4.143 -11.450 9.273 1.00 66.31 75 ASN A O 1
ATOM 553 N N . SER A 1 76 ? -5.264 -11.221 7.334 1.00 66.38 76 SER A N 1
ATOM 554 C CA . SER A 1 76 ? -6.124 -10.087 7.727 1.00 66.38 76 SER A CA 1
ATOM 555 C C . SER A 1 76 ? -7.082 -10.379 8.891 1.00 66.38 76 SER A C 1
ATOM 557 O O . SER A 1 76 ? -7.786 -9.491 9.358 1.00 66.38 76 SER A O 1
ATOM 559 N N . ASP A 1 77 ? -7.090 -11.606 9.406 1.00 70.56 77 ASP A N 1
ATOM 560 C CA . ASP A 1 77 ? -7.955 -12.031 10.505 1.00 70.56 77 ASP A CA 1
ATOM 561 C C . ASP A 1 77 ? -7.625 -11.331 11.840 1.00 70.56 77 ASP A C 1
ATOM 563 O O . ASP A 1 77 ? -8.442 -11.348 12.756 1.00 70.56 77 ASP A O 1
ATOM 567 N N . LYS A 1 78 ? -6.445 -10.710 11.985 1.00 75.38 78 LYS A N 1
ATOM 568 C CA . LYS A 1 78 ? -6.017 -10.051 13.238 1.00 75.38 78 LYS A CA 1
ATOM 569 C C . LYS A 1 78 ? -5.925 -8.527 13.159 1.00 75.38 78 LYS A C 1
ATOM 571 O O . LYS A 1 78 ? -5.800 -7.884 14.197 1.00 75.38 78 LYS A O 1
ATOM 576 N N . ALA A 1 79 ? -6.017 -7.921 11.974 1.00 81.25 79 ALA A N 1
ATOM 577 C CA . ALA A 1 79 ? -5.870 -6.472 11.862 1.00 81.25 79 ALA A CA 1
ATOM 578 C C . ALA A 1 79 ? -6.617 -5.833 10.680 1.00 81.25 79 ALA A C 1
ATOM 580 O O . ALA A 1 79 ? -6.794 -6.448 9.632 1.00 81.25 79 ALA A O 1
ATOM 581 N N . ILE A 1 80 ? -7.004 -4.564 10.854 1.00 86.06 80 ILE A N 1
ATOM 582 C CA . ILE A 1 80 ? -7.620 -3.688 9.843 1.00 86.06 80 ILE A CA 1
ATOM 583 C C . ILE A 1 80 ? -6.528 -2.805 9.228 1.00 86.06 80 ILE A C 1
ATOM 585 O O . ILE A 1 80 ? -6.082 -1.892 9.905 1.00 86.06 80 ILE A O 1
ATOM 589 N N . PRO A 1 81 ? -6.063 -2.988 7.989 1.00 89.31 81 PRO A N 1
ATOM 590 C CA . PRO A 1 81 ? -5.007 -2.132 7.448 1.00 89.31 81 PRO A CA 1
ATOM 591 C C . PRO A 1 81 ? -5.460 -0.671 7.278 1.00 89.31 81 PRO A C 1
ATOM 593 O O . PRO A 1 81 ? -6.603 -0.392 6.919 1.00 89.31 81 PRO A O 1
ATOM 596 N N . THR A 1 82 ? -4.540 0.267 7.510 1.00 89.62 82 THR A N 1
ATOM 597 C CA . THR A 1 82 ? -4.716 1.691 7.188 1.00 89.62 82 THR A CA 1
ATOM 598 C C . THR A 1 82 ? -4.668 1.924 5.677 1.00 89.62 82 THR A C 1
ATOM 600 O O . THR A 1 82 ? -4.069 1.155 4.925 1.00 89.62 82 THR A O 1
ATOM 603 N N . GLU A 1 83 ? -5.228 3.040 5.212 1.00 89.44 83 GLU A N 1
ATOM 604 C CA . GLU A 1 83 ? -5.160 3.429 3.794 1.00 89.44 83 GLU A CA 1
ATOM 605 C C . GLU A 1 83 ? -3.714 3.568 3.288 1.00 89.44 83 GLU A C 1
ATOM 607 O O . GLU A 1 83 ? -3.409 3.183 2.160 1.00 89.44 83 GLU A O 1
ATOM 612 N N . GLN A 1 84 ? -2.802 4.060 4.133 1.00 89.69 84 GLN A N 1
ATOM 613 C CA . GLN A 1 84 ? -1.379 4.180 3.807 1.00 89.69 84 GLN A CA 1
ATOM 614 C C . GLN A 1 84 ? -0.749 2.818 3.497 1.00 89.69 84 GLN A C 1
ATOM 616 O O . GLN A 1 84 ? 0.013 2.691 2.539 1.00 89.69 84 GLN A O 1
ATOM 621 N N . VAL A 1 85 ? -1.090 1.801 4.287 1.00 89.50 85 VAL A N 1
ATOM 622 C CA . VAL A 1 85 ? -0.622 0.426 4.084 1.00 89.50 85 VAL A CA 1
ATOM 623 C C . VAL A 1 85 ? -1.154 -0.163 2.808 1.00 89.50 85 VAL A C 1
ATOM 625 O O . VAL A 1 85 ? -0.386 -0.714 2.023 1.00 89.50 85 VAL A O 1
ATOM 628 N N . VAL A 1 86 ? -2.464 -0.037 2.597 1.00 88.88 86 VAL A N 1
ATOM 629 C CA . VAL A 1 86 ? -3.099 -0.554 1.389 1.00 88.88 86 VAL A CA 1
ATOM 630 C C . VAL A 1 86 ? -2.435 0.077 0.169 1.00 88.88 86 VAL A C 1
ATOM 632 O O . VAL A 1 86 ? -2.096 -0.629 -0.776 1.00 88.88 86 VAL A O 1
ATOM 635 N N . LYS A 1 87 ? -2.151 1.383 0.222 1.00 89.44 87 LYS A N 1
ATOM 636 C CA . LYS A 1 87 ? -1.443 2.082 -0.847 1.00 89.44 87 LYS A CA 1
ATOM 637 C C . LYS A 1 87 ? -0.024 1.550 -1.061 1.00 89.44 87 LYS A C 1
ATOM 639 O O . LYS A 1 87 ? 0.314 1.215 -2.188 1.00 89.44 87 LYS A O 1
ATOM 644 N N . ALA A 1 88 ? 0.792 1.439 -0.013 1.00 85.69 88 ALA A N 1
ATOM 645 C CA . ALA A 1 88 ? 2.166 0.945 -0.131 1.00 85.69 88 ALA A CA 1
ATOM 646 C C . ALA A 1 88 ? 2.222 -0.488 -0.685 1.00 85.69 88 ALA A C 1
ATOM 648 O O . ALA A 1 88 ? 3.017 -0.780 -1.580 1.00 85.69 88 ALA A O 1
ATOM 649 N N . TYR A 1 89 ? 1.334 -1.363 -0.205 1.00 88.06 89 TYR A N 1
ATOM 650 C CA . TYR A 1 89 ? 1.229 -2.725 -0.709 1.00 88.06 89 TYR A CA 1
ATOM 651 C C . TYR A 1 89 ? 0.860 -2.750 -2.191 1.00 88.06 89 TYR A C 1
ATOM 653 O O . TYR A 1 89 ? 1.485 -3.477 -2.958 1.00 88.06 89 TYR A O 1
ATOM 661 N N . VAL A 1 90 ? -0.136 -1.962 -2.606 1.00 86.75 90 VAL A N 1
ATOM 662 C CA . VAL A 1 90 ? -0.610 -1.904 -3.996 1.00 86.75 90 VAL A CA 1
ATOM 663 C C . VAL A 1 90 ? 0.410 -1.247 -4.923 1.00 86.75 90 VAL A C 1
ATOM 665 O O . VAL A 1 90 ? 0.567 -1.702 -6.050 1.00 86.75 90 VAL A O 1
ATOM 668 N N . ASP A 1 91 ? 1.144 -0.233 -4.475 1.00 83.19 91 ASP A N 1
ATOM 669 C CA . ASP A 1 91 ? 2.189 0.396 -5.290 1.00 83.19 91 ASP A CA 1
ATOM 670 C C . ASP A 1 91 ? 3.306 -0.615 -5.630 1.00 83.19 91 ASP A C 1
ATOM 672 O O . ASP A 1 91 ? 3.817 -0.633 -6.750 1.00 83.19 91 ASP A O 1
ATOM 676 N N . VAL A 1 92 ? 3.640 -1.514 -4.695 1.00 79.56 92 VAL A N 1
ATOM 677 C CA . VAL A 1 92 ? 4.667 -2.555 -4.884 1.00 79.56 92 VAL A CA 1
ATOM 678 C C . VAL A 1 92 ? 4.112 -3.789 -5.606 1.00 79.56 92 VAL A C 1
ATOM 680 O O . VAL A 1 92 ? 4.681 -4.258 -6.597 1.00 79.56 92 VAL A O 1
ATOM 683 N N . ASN A 1 93 ? 2.982 -4.319 -5.141 1.00 81.19 93 ASN A N 1
ATOM 684 C CA . ASN A 1 93 ? 2.417 -5.606 -5.569 1.00 81.19 93 ASN A CA 1
ATOM 685 C C . ASN A 1 93 ? 1.309 -5.474 -6.618 1.00 81.19 93 ASN A C 1
ATOM 687 O O . ASN A 1 93 ? 0.814 -6.479 -7.127 1.00 81.19 93 ASN A O 1
ATOM 691 N N . GLY A 1 94 ? 0.924 -4.250 -6.979 1.00 78.56 94 GLY A N 1
ATOM 692 C CA . GLY A 1 94 ? -0.033 -3.986 -8.044 1.00 78.56 94 GLY A CA 1
ATOM 693 C C . GLY A 1 94 ? 0.410 -4.673 -9.329 1.00 78.56 94 GLY A C 1
ATOM 694 O O . GLY A 1 94 ? 1.568 -4.572 -9.746 1.00 78.56 94 GLY A O 1
ATOM 695 N N . SER A 1 95 ? -0.501 -5.423 -9.944 1.00 69.31 95 SER A N 1
ATOM 696 C CA . SER A 1 95 ? -0.239 -6.077 -11.223 1.00 69.31 95 SER A CA 1
ATOM 697 C C . SER A 1 95 ? -0.161 -5.015 -12.315 1.00 69.31 95 SER A C 1
ATOM 699 O O . SER A 1 95 ? -1.182 -4.569 -12.831 1.00 69.31 95 SER A O 1
ATOM 701 N N . SER A 1 96 ? 1.048 -4.607 -12.679 1.00 73.69 96 SER A N 1
ATOM 702 C CA . SER A 1 96 ? 1.301 -3.916 -13.935 1.00 73.69 96 SER A CA 1
ATOM 703 C C . SER A 1 96 ? 2.225 -4.783 -14.782 1.00 73.69 96 SER A C 1
ATOM 705 O O . SER A 1 96 ? 3.184 -5.366 -14.282 1.00 73.69 96 SER A O 1
ATOM 707 N N . GLY A 1 97 ? 1.921 -4.898 -16.077 1.00 86.38 97 GLY A N 1
ATOM 708 C CA . GLY A 1 97 ? 2.831 -5.545 -17.028 1.00 86.38 97 GLY A CA 1
ATOM 709 C C . GLY A 1 97 ? 4.109 -4.730 -17.254 1.00 86.38 97 GLY A C 1
ATOM 710 O O . GLY A 1 97 ? 5.121 -5.289 -17.662 1.00 86.38 97 GLY A O 1
ATOM 711 N N . LEU A 1 98 ? 4.067 -3.425 -16.956 1.00 89.94 98 LEU A N 1
ATOM 712 C CA . LEU A 1 98 ? 5.180 -2.490 -17.090 1.00 89.94 98 LEU A CA 1
ATOM 713 C C . LEU A 1 98 ? 5.445 -1.750 -15.778 1.00 89.94 98 LEU A C 1
ATOM 715 O O . LEU A 1 98 ? 4.507 -1.394 -15.065 1.00 89.94 98 LEU A O 1
ATOM 719 N N . GLU A 1 99 ? 6.708 -1.467 -15.492 1.00 89.81 99 GLU A N 1
ATOM 720 C CA . GLU A 1 99 ? 7.165 -0.595 -14.416 1.00 89.81 99 GLU A CA 1
ATOM 721 C C . GLU A 1 99 ? 7.833 0.660 -14.985 1.00 89.81 99 GLU A C 1
ATOM 723 O O . GLU A 1 99 ? 8.527 0.614 -16.004 1.00 89.81 99 GLU A O 1
ATOM 728 N N . LYS A 1 100 ? 7.586 1.798 -14.332 1.00 91.62 100 LYS A N 1
ATOM 729 C CA . LYS A 1 100 ? 8.241 3.063 -14.659 1.00 91.62 100 LYS A CA 1
ATOM 730 C C . LYS A 1 100 ? 9.616 3.074 -14.000 1.00 91.62 100 LYS A C 1
ATOM 732 O O . LYS A 1 100 ? 9.704 2.940 -12.783 1.00 91.62 100 LYS A O 1
ATOM 737 N N . ILE A 1 101 ? 10.659 3.280 -14.790 1.00 90.56 101 ILE A N 1
ATOM 738 C CA . ILE A 1 101 ? 12.049 3.321 -14.327 1.00 90.56 101 ILE A CA 1
ATOM 739 C C . ILE A 1 101 ? 12.663 4.678 -14.652 1.00 90.56 101 ILE A C 1
ATOM 741 O O . ILE A 1 101 ? 12.369 5.267 -15.694 1.00 90.56 101 ILE A O 1
ATOM 745 N N . THR A 1 102 ? 13.510 5.174 -13.753 1.00 92.50 102 THR A N 1
ATOM 746 C CA . THR A 1 102 ? 14.301 6.387 -13.966 1.00 92.50 102 THR A CA 1
ATOM 747 C C . THR A 1 102 ? 15.774 6.041 -13.787 1.00 92.50 102 THR A C 1
ATOM 749 O O . THR A 1 102 ? 16.214 5.756 -12.677 1.00 92.50 102 THR A O 1
ATOM 752 N N . GLU A 1 103 ? 16.528 6.064 -14.883 1.00 88.62 103 GLU A N 1
ATOM 753 C CA . GLU A 1 103 ? 17.945 5.700 -14.957 1.00 88.62 103 GLU A CA 1
ATOM 754 C C . GLU A 1 103 ? 18.701 6.905 -15.540 1.00 88.62 103 GLU A C 1
ATOM 756 O O . GLU A 1 103 ? 18.314 7.446 -16.574 1.00 88.62 103 GLU A O 1
ATOM 761 N N . GLU A 1 104 ? 19.734 7.389 -14.845 1.00 89.12 104 GLU A N 1
ATOM 762 C CA . GLU A 1 104 ? 20.571 8.524 -15.291 1.00 89.12 104 GLU A CA 1
ATOM 763 C C . GLU A 1 104 ? 19.781 9.797 -15.687 1.00 89.12 104 GLU A C 1
ATOM 765 O O . GLU A 1 104 ? 20.180 10.562 -16.562 1.00 89.12 104 GLU A O 1
ATOM 770 N N . GLY A 1 105 ? 18.634 10.039 -15.041 1.00 91.50 105 GLY A N 1
ATOM 771 C CA . GLY A 1 105 ? 17.771 11.198 -15.308 1.00 91.50 105 GLY A CA 1
ATOM 772 C C . GLY A 1 105 ? 16.799 11.027 -16.482 1.00 91.50 105 GLY A C 1
ATOM 773 O O . GLY A 1 105 ? 15.940 11.885 -16.682 1.00 91.50 105 GLY A O 1
ATOM 774 N N . SER A 1 106 ? 16.868 9.912 -17.211 1.00 93.00 106 SER A N 1
ATOM 775 C CA . SER A 1 106 ? 15.881 9.530 -18.224 1.00 93.00 106 SER A CA 1
ATOM 776 C C . SER A 1 106 ? 14.826 8.616 -17.616 1.00 93.00 106 SER A C 1
ATOM 778 O O . SER A 1 106 ? 15.133 7.752 -16.801 1.00 93.00 106 SER A O 1
ATOM 780 N N . THR A 1 107 ? 13.563 8.824 -17.979 1.00 95.50 107 THR A N 1
ATOM 781 C CA . THR A 1 107 ? 12.430 8.076 -17.423 1.00 95.50 107 THR A CA 1
ATOM 782 C C . THR A 1 107 ? 11.667 7.368 -18.527 1.00 95.50 107 THR A C 1
ATOM 784 O O . THR A 1 107 ? 11.231 8.032 -19.458 1.00 95.50 107 THR A O 1
ATOM 787 N N . GLY A 1 108 ? 11.454 6.061 -18.399 1.00 94.62 108 GLY A N 1
ATOM 788 C CA . GLY A 1 108 ? 10.736 5.236 -19.374 1.00 94.62 108 GLY A CA 1
ATOM 789 C C . GLY A 1 108 ? 9.962 4.099 -18.709 1.00 94.62 108 GLY A C 1
ATOM 790 O O . GLY A 1 108 ? 9.804 4.073 -17.486 1.00 94.62 108 GLY A O 1
ATOM 791 N N . TRP A 1 109 ? 9.467 3.165 -19.519 1.00 94.31 109 TRP A N 1
ATOM 792 C CA . TRP A 1 109 ? 8.678 2.011 -19.081 1.00 94.31 109 TRP A CA 1
ATOM 793 C C . TRP A 1 109 ? 9.318 0.704 -19.549 1.00 94.31 109 TRP A C 1
ATOM 795 O O . TRP A 1 109 ? 9.593 0.562 -20.736 1.00 94.31 109 TRP A O 1
ATOM 805 N N . ARG A 1 110 ? 9.503 -0.268 -18.650 1.00 91.94 110 ARG A N 1
ATOM 806 C CA . ARG A 1 110 ? 10.040 -1.611 -18.952 1.00 91.94 110 ARG A CA 1
ATOM 807 C C . ARG A 1 110 ? 9.113 -2.696 -18.404 1.00 91.94 110 ARG A C 1
ATOM 809 O O . ARG A 1 110 ? 8.289 -2.405 -17.546 1.00 91.94 110 ARG A O 1
ATOM 816 N N . LEU A 1 111 ? 9.216 -3.937 -18.883 1.00 90.00 111 LEU A N 1
ATOM 817 C CA . LEU A 1 111 ? 8.538 -5.088 -18.266 1.00 90.00 111 LEU A CA 1
ATOM 818 C C . LEU A 1 111 ? 8.848 -5.179 -16.762 1.00 90.00 111 LEU A C 1
ATOM 820 O O . LEU A 1 111 ? 10.013 -5.127 -16.366 1.00 90.00 111 LEU A O 1
ATOM 824 N N . LYS A 1 112 ? 7.800 -5.342 -15.945 1.00 88.69 112 LYS A N 1
ATOM 825 C CA . LYS A 1 112 ? 7.923 -5.390 -14.482 1.00 88.69 112 LYS A CA 1
ATOM 826 C C . LYS A 1 112 ? 8.740 -6.600 -14.016 1.00 88.69 112 LYS A C 1
ATOM 828 O O . LYS A 1 112 ? 8.494 -7.720 -14.464 1.00 88.69 112 LYS A O 1
ATOM 833 N N . GLY A 1 113 ? 9.646 -6.383 -13.061 1.00 82.50 113 GLY A N 1
ATOM 834 C CA . GLY A 1 113 ? 10.428 -7.440 -12.408 1.00 82.50 113 GLY A CA 1
ATOM 835 C C . GLY A 1 113 ? 11.619 -7.923 -13.235 1.00 82.50 113 GLY A C 1
ATOM 836 O O . GLY A 1 113 ? 12.162 -8.997 -12.975 1.00 82.50 113 GLY A O 1
ATOM 837 N N . THR A 1 114 ? 12.015 -7.153 -14.246 1.00 82.81 114 THR A N 1
ATOM 838 C CA . THR A 1 114 ? 13.232 -7.427 -15.005 1.00 82.81 114 THR A CA 1
ATOM 839 C C . THR A 1 114 ? 14.461 -6.990 -14.209 1.00 82.81 114 THR A C 1
ATOM 841 O O . THR A 1 114 ? 14.436 -5.964 -13.541 1.00 82.81 114 THR A O 1
ATOM 844 N N . ASP A 1 115 ? 15.549 -7.765 -14.260 1.00 82.44 115 ASP A N 1
ATOM 845 C CA . ASP A 1 115 ? 16.816 -7.365 -13.633 1.00 82.44 115 ASP A CA 1
ATOM 846 C C . ASP A 1 115 ? 17.402 -6.156 -14.389 1.00 82.44 115 ASP A C 1
ATOM 848 O O . ASP A 1 115 ? 17.738 -6.305 -15.574 1.00 82.44 115 ASP A O 1
ATOM 852 N N . PRO A 1 116 ? 17.544 -4.979 -13.743 1.00 79.88 116 PRO A N 1
ATOM 853 C CA . PRO A 1 116 ? 18.062 -3.777 -14.390 1.00 79.88 116 PRO A CA 1
ATOM 854 C C . PRO A 1 116 ? 19.460 -3.962 -14.985 1.00 79.88 116 PRO A C 1
ATOM 856 O O . PRO A 1 116 ? 19.769 -3.346 -15.999 1.00 79.88 116 PRO A O 1
ATOM 859 N N . ASN A 1 117 ? 20.284 -4.861 -14.429 1.00 79.19 117 ASN A N 1
ATOM 860 C CA . ASN A 1 117 ? 21.644 -5.112 -14.923 1.00 79.19 117 ASN A CA 1
ATOM 861 C C . ASN A 1 117 ? 21.679 -5.742 -16.321 1.00 79.19 117 ASN A C 1
ATOM 863 O O . ASN A 1 117 ? 22.720 -5.739 -16.980 1.00 79.19 117 ASN A O 1
ATOM 867 N N . ASN A 1 118 ? 20.558 -6.300 -16.782 1.00 80.00 118 ASN A N 1
ATOM 868 C CA . ASN A 1 118 ? 20.477 -6.887 -18.112 1.00 80.00 118 ASN A CA 1
ATOM 869 C C . ASN A 1 118 ? 20.237 -5.824 -19.201 1.00 80.00 118 ASN A C 1
ATOM 871 O O . ASN A 1 118 ? 20.555 -6.065 -20.363 1.00 80.00 118 ASN A O 1
ATOM 875 N N . TYR A 1 119 ? 19.743 -4.635 -18.855 1.00 83.44 119 TYR A N 1
ATOM 876 C CA . TYR A 1 119 ? 19.363 -3.599 -19.817 1.00 83.44 119 TYR A CA 1
ATOM 877 C C . TYR A 1 119 ? 20.308 -2.394 -19.750 1.00 83.44 119 TYR A C 1
ATOM 879 O O . TYR A 1 119 ? 21.036 -2.191 -18.783 1.00 83.44 119 TYR A O 1
ATOM 887 N N . VAL A 1 120 ? 20.326 -1.592 -20.814 1.00 84.00 120 VAL A N 1
ATOM 888 C CA . VAL A 1 120 ? 20.959 -0.261 -20.800 1.00 84.00 120 VAL A CA 1
ATOM 889 C C . VAL A 1 120 ? 19.968 0.764 -20.257 1.00 84.00 120 VAL A C 1
ATOM 891 O O . VAL A 1 120 ? 18.759 0.550 -20.373 1.00 84.00 120 VAL A O 1
ATOM 894 N N . THR A 1 121 ? 20.482 1.892 -19.753 1.00 89.62 121 THR A N 1
ATOM 895 C CA . THR A 1 121 ? 19.717 3.106 -19.439 1.00 89.62 121 THR A CA 1
ATOM 896 C C . THR A 1 121 ? 18.588 3.328 -20.447 1.00 89.62 121 THR A C 1
ATOM 898 O O . THR A 1 121 ? 18.826 3.446 -21.657 1.00 89.62 121 THR A O 1
ATOM 901 N N . THR A 1 122 ? 17.355 3.383 -19.948 1.00 92.12 122 THR A N 1
ATOM 902 C CA . THR A 1 122 ? 16.183 3.720 -20.757 1.00 92.12 122 THR A CA 1
ATOM 903 C C . THR A 1 122 ? 16.291 5.138 -21.310 1.00 92.12 122 THR A C 1
ATOM 905 O O . THR A 1 122 ? 16.749 6.058 -20.635 1.00 92.12 122 THR A O 1
ATOM 908 N N . GLY A 1 123 ? 15.799 5.352 -22.526 1.00 94.50 123 GLY A N 1
ATOM 909 C CA . GLY A 1 123 ? 15.557 6.704 -23.015 1.00 94.50 123 GLY A CA 1
ATOM 910 C C . GLY A 1 123 ? 14.379 7.362 -22.290 1.00 94.50 123 GLY A C 1
ATOM 911 O O . GLY A 1 123 ? 13.516 6.680 -21.728 1.00 94.50 123 GLY A O 1
ATOM 912 N N . GLY A 1 124 ? 14.327 8.696 -22.322 1.00 96.31 124 GLY A N 1
ATOM 913 C CA . GLY A 1 124 ? 13.155 9.453 -21.875 1.00 96.31 124 GLY A CA 1
ATOM 914 C C . GLY A 1 124 ? 11.918 9.090 -22.700 1.00 96.31 124 GLY A C 1
ATOM 915 O O . GLY A 1 124 ? 12.009 9.000 -23.922 1.00 96.31 124 GLY A O 1
ATOM 916 N N . ASP A 1 125 ? 10.793 8.837 -22.038 1.00 96.38 125 ASP A N 1
ATOM 917 C CA . ASP A 1 125 ? 9.522 8.392 -22.622 1.00 96.38 125 ASP A CA 1
ATOM 918 C C . ASP A 1 125 ? 9.634 7.122 -23.495 1.00 96.38 125 ASP A C 1
ATOM 920 O O . ASP A 1 125 ? 8.789 6.854 -24.350 1.00 96.38 125 ASP A O 1
ATOM 924 N N . ALA A 1 126 ? 10.681 6.317 -23.287 1.00 96.69 126 ALA A N 1
ATOM 925 C CA . ALA A 1 126 ? 10.882 5.072 -24.016 1.00 96.69 126 ALA A CA 1
ATOM 926 C C . ALA A 1 126 ? 10.018 3.923 -23.461 1.00 96.69 126 ALA A C 1
ATOM 928 O O . ALA A 1 126 ? 9.652 3.910 -22.282 1.00 96.69 126 ALA A O 1
ATOM 929 N N . ILE A 1 127 ? 9.713 2.942 -24.318 1.00 95.31 127 ILE A N 1
ATOM 930 C CA . ILE A 1 127 ? 8.962 1.724 -23.981 1.00 95.31 127 ILE A CA 1
ATOM 931 C C . ILE A 1 127 ? 9.808 0.494 -24.330 1.00 95.31 127 ILE A C 1
ATOM 933 O O . ILE A 1 127 ? 10.013 0.155 -25.497 1.00 95.31 127 ILE A O 1
ATOM 937 N N . ASP A 1 128 ? 10.275 -0.207 -23.306 1.00 93.50 128 ASP A N 1
ATOM 938 C CA . ASP A 1 128 ? 11.119 -1.388 -23.417 1.00 93.50 128 ASP A CA 1
ATOM 939 C C . ASP A 1 128 ? 10.323 -2.675 -23.147 1.00 93.50 128 ASP A C 1
ATOM 941 O O . ASP A 1 128 ? 10.090 -3.087 -22.010 1.00 93.50 128 ASP A O 1
ATOM 945 N N . LEU A 1 129 ? 9.890 -3.313 -24.233 1.00 92.44 129 LEU A N 1
ATOM 946 C CA . LEU A 1 129 ? 9.272 -4.642 -24.266 1.00 92.44 129 LEU A CA 1
ATOM 947 C C . LEU A 1 129 ? 10.277 -5.711 -24.716 1.00 92.44 129 LEU A C 1
ATOM 949 O O . LEU A 1 129 ? 9.878 -6.783 -25.191 1.00 92.44 129 LEU A O 1
ATOM 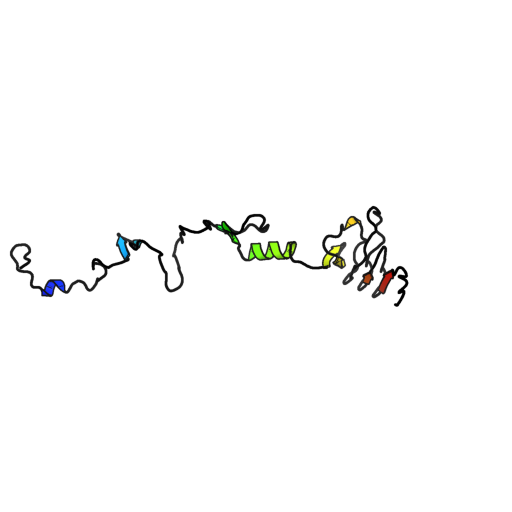953 N N . SER A 1 130 ? 11.573 -5.400 -24.690 1.00 90.19 130 SER A N 1
ATOM 954 C CA . SER A 1 130 ? 12.590 -6.353 -25.097 1.00 90.19 130 SER A CA 1
ATOM 955 C C . SER A 1 130 ? 12.801 -7.412 -24.019 1.00 90.19 130 SER A C 1
ATOM 957 O O . SER A 1 130 ? 12.557 -7.198 -22.835 1.00 90.19 130 SER A O 1
ATOM 959 N N . SER A 1 131 ? 13.215 -8.596 -24.452 1.00 87.12 131 SER A N 1
ATOM 960 C CA . SER A 1 131 ? 13.577 -9.701 -23.570 1.00 87.12 131 SER A CA 1
ATOM 961 C C . SER A 1 131 ? 15.007 -10.118 -23.858 1.00 87.12 131 SER A C 1
ATOM 963 O O . SER A 1 131 ? 15.456 -10.075 -25.006 1.00 87.12 131 SER A O 1
ATOM 965 N N . ILE A 1 132 ? 15.708 -10.588 -22.841 1.00 80.00 132 ILE A N 1
ATOM 966 C CA . ILE A 1 132 ? 17.091 -11.040 -22.972 1.00 80.00 132 ILE A CA 1
ATOM 967 C C . ILE A 1 132 ? 17.129 -12.555 -22.782 1.00 80.00 132 ILE A C 1
ATOM 969 O O . ILE A 1 132 ? 16.328 -13.118 -22.036 1.00 80.00 132 ILE A O 1
ATOM 973 N N . VAL A 1 133 ? 18.021 -13.232 -23.505 1.00 78.06 133 VAL A N 1
ATOM 974 C CA . VAL A 1 133 ? 18.236 -14.673 -23.333 1.00 78.06 133 VAL A CA 1
ATOM 975 C C . VAL A 1 133 ? 18.823 -14.920 -21.940 1.00 78.06 133 VAL A C 1
ATOM 977 O O . VAL A 1 133 ? 19.761 -14.247 -21.523 1.00 78.06 133 VAL A O 1
ATOM 980 N N . SER A 1 134 ? 18.283 -15.881 -21.190 1.00 71.88 134 SER A N 1
ATOM 981 C CA . SER A 1 134 ? 18.806 -16.199 -19.858 1.00 71.88 134 SER A CA 1
ATOM 982 C C . SER A 1 134 ? 20.292 -16.573 -19.924 1.00 71.88 134 SER A C 1
ATOM 984 O O . SER A 1 134 ? 20.678 -17.441 -20.705 1.00 71.88 134 SER A O 1
ATOM 986 N N . GLY A 1 135 ? 21.117 -15.929 -19.094 1.00 65.12 135 GLY A N 1
ATOM 987 C CA . GLY A 1 135 ? 22.554 -16.208 -19.000 1.00 65.12 135 GLY A CA 1
ATOM 988 C C . GLY A 1 135 ? 23.464 -15.337 -19.872 1.00 65.12 135 GLY A C 1
ATOM 989 O O . GLY A 1 135 ? 24.673 -15.555 -19.844 1.00 65.12 135 GLY A O 1
ATOM 990 N N . VAL A 1 136 ? 22.935 -14.346 -20.605 1.00 62.81 136 VAL A N 1
ATOM 991 C CA . VAL A 1 136 ? 23.765 -13.269 -21.175 1.00 62.81 136 VAL A CA 1
ATOM 992 C C . VAL A 1 136 ? 23.629 -11.997 -20.337 1.00 62.81 136 VAL A C 1
ATOM 994 O O . VAL A 1 136 ? 22.534 -11.477 -20.150 1.00 62.81 136 VAL A O 1
ATOM 997 N N . SER A 1 137 ? 24.756 -11.493 -19.838 1.00 59.59 137 SER A N 1
ATOM 998 C CA . SER A 1 137 ? 24.841 -10.244 -19.073 1.00 59.59 137 SER A CA 1
ATOM 999 C C . SER A 1 137 ? 25.642 -9.230 -19.878 1.00 59.59 137 SER A C 1
ATOM 1001 O O . SER A 1 137 ? 26.801 -8.974 -19.571 1.00 59.59 137 SER A O 1
ATOM 1003 N N . TYR A 1 138 ? 25.067 -8.704 -20.964 1.00 56.84 138 TYR A N 1
ATOM 1004 C CA . TYR A 1 138 ? 25.725 -7.663 -21.759 1.00 56.84 138 TYR A CA 1
ATOM 1005 C C . TYR A 1 138 ? 24.726 -6.593 -22.207 1.00 56.84 138 TYR A C 1
ATOM 1007 O O . TYR A 1 138 ? 23.978 -6.741 -23.175 1.00 56.84 138 TYR A O 1
ATOM 1015 N N . SER A 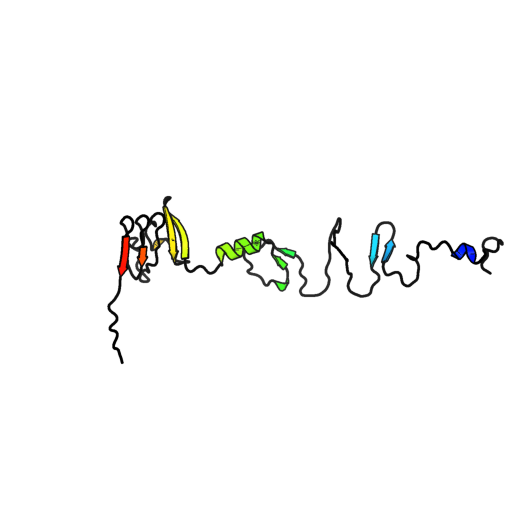1 139 ? 24.781 -5.498 -21.454 1.00 66.56 139 SER A N 1
ATOM 1016 C CA . SER A 1 139 ? 24.075 -4.219 -21.521 1.00 66.56 139 SER A CA 1
ATOM 1017 C C . SER A 1 139 ? 24.151 -3.526 -22.889 1.00 66.56 139 SER A C 1
ATOM 1019 O O . SER A 1 139 ? 24.798 -2.491 -23.053 1.00 66.56 139 SER A O 1
ATOM 1021 N N . THR A 1 140 ? 23.510 -4.075 -23.918 1.00 76.81 140 THR A N 1
ATOM 1022 C CA . THR A 1 140 ? 23.377 -3.372 -25.209 1.00 76.81 140 THR A CA 1
ATOM 1023 C C . THR A 1 140 ? 21.961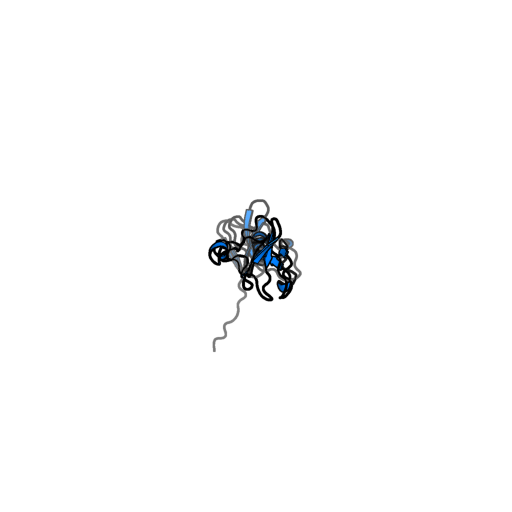 -3.346 -25.755 1.00 76.81 140 THR A C 1
ATOM 1025 O O . THR A 1 140 ? 21.719 -2.610 -26.708 1.00 76.81 140 THR A O 1
ATOM 1028 N N . PHE A 1 141 ? 21.032 -4.082 -25.152 1.00 85.00 141 PHE A N 1
ATOM 1029 C CA . PHE A 1 141 ? 19.642 -4.174 -25.587 1.00 85.00 141 PHE A CA 1
ATOM 1030 C C . PHE A 1 141 ? 18.734 -3.282 -24.736 1.00 85.00 141 PHE A C 1
ATOM 1032 O O . PHE A 1 141 ? 19.107 -2.851 -23.644 1.00 85.00 141 PHE A O 1
ATOM 1039 N N . GLY A 1 142 ? 17.562 -2.979 -25.281 1.00 90.69 142 GLY A N 1
ATOM 1040 C CA . GLY A 1 142 ? 16.557 -2.123 -24.672 1.00 90.69 142 GLY A CA 1
ATOM 1041 C C . GLY A 1 142 ? 16.227 -0.874 -25.485 1.00 90.69 142 GLY A C 1
ATOM 1042 O O . GLY A 1 142 ? 16.784 -0.612 -26.562 1.00 90.69 142 GLY A O 1
ATOM 1043 N N . ALA A 1 143 ? 15.283 -0.100 -24.963 1.00 94.75 143 ALA A N 1
ATOM 1044 C CA . ALA A 1 143 ? 14.819 1.153 -25.550 1.00 94.75 143 ALA A CA 1
ATOM 1045 C C . ALA A 1 143 ? 15.624 2.340 -24.990 1.00 94.75 143 ALA A C 1
ATOM 1047 O O . ALA A 1 143 ? 15.205 3.010 -24.052 1.00 94.75 143 ALA A O 1
ATOM 1048 N N . THR A 1 144 ? 16.821 2.576 -25.536 1.00 92.94 144 THR A N 1
ATOM 1049 C CA . THR A 1 144 ? 17.787 3.558 -24.999 1.00 92.94 144 THR A CA 1
ATOM 1050 C C . THR A 1 144 ? 17.639 4.959 -25.598 1.00 92.94 144 THR A C 1
ATOM 1052 O O . THR A 1 144 ? 18.243 5.910 -25.112 1.00 92.94 144 THR A O 1
ATOM 1055 N N . GLY A 1 145 ? 16.906 5.102 -26.703 1.00 94.81 145 GLY A N 1
ATOM 1056 C CA . GLY A 1 145 ? 16.640 6.390 -27.342 1.00 94.81 145 GLY A CA 1
ATOM 1057 C C . GLY A 1 145 ? 15.398 7.075 -26.769 1.00 94.81 145 GLY A C 1
ATOM 1058 O O . GLY A 1 145 ? 14.475 6.409 -26.302 1.00 94.81 145 GLY A O 1
ATOM 1059 N N . ILE A 1 146 ? 15.338 8.406 -26.820 1.00 96.31 146 ILE A N 1
ATOM 1060 C CA . ILE A 1 146 ? 14.146 9.157 -26.386 1.00 96.31 146 ILE A CA 1
ATOM 1061 C C . ILE A 1 146 ? 12.954 8.798 -27.292 1.00 96.31 146 ILE A C 1
ATOM 1063 O O . ILE A 1 146 ? 13.117 8.720 -28.516 1.00 96.31 146 ILE A O 1
ATOM 1067 N N . ASN A 1 147 ? 11.773 8.579 -26.702 1.00 97.12 147 ASN A N 1
ATOM 1068 C CA . ASN A 1 147 ? 10.543 8.116 -27.363 1.00 97.12 147 ASN A CA 1
ATOM 1069 C C . ASN A 1 147 ? 10.712 6.804 -28.154 1.00 97.12 147 ASN A C 1
ATOM 1071 O O . ASN A 1 147 ? 9.977 6.542 -29.111 1.00 97.12 147 ASN A O 1
ATOM 1075 N N . SER A 1 148 ? 11.734 6.008 -27.840 1.00 96.94 148 SER A N 1
ATOM 1076 C CA . SER A 1 148 ? 12.013 4.775 -28.573 1.00 96.94 148 SER A CA 1
ATOM 1077 C C . SER A 1 148 ? 11.188 3.601 -28.047 1.00 96.94 148 SER A C 1
ATOM 1079 O O . SER A 1 148 ? 10.761 3.583 -26.895 1.00 96.94 148 SER A O 1
ATOM 1081 N N . ILE A 1 149 ? 10.970 2.601 -28.900 1.00 96.81 149 ILE A N 1
ATOM 1082 C CA . ILE A 1 149 ? 10.302 1.350 -28.546 1.00 96.81 149 ILE A CA 1
ATOM 1083 C C . ILE A 1 149 ? 11.203 0.186 -28.953 1.00 96.81 149 ILE A C 1
ATOM 1085 O O . ILE A 1 149 ? 11.555 0.059 -30.127 1.00 96.81 149 ILE A O 1
ATOM 1089 N N . ALA A 1 150 ? 11.559 -0.685 -28.011 1.00 94.38 150 ALA A N 1
ATOM 1090 C CA . ALA A 1 150 ? 12.262 -1.940 -28.281 1.00 94.38 150 ALA A CA 1
ATOM 1091 C C . ALA A 1 150 ? 11.338 -3.117 -27.955 1.00 94.38 150 ALA A C 1
ATOM 1093 O O . ALA A 1 150 ? 10.729 -3.131 -26.891 1.00 94.38 150 ALA A O 1
ATOM 1094 N N . MET A 1 151 ? 11.202 -4.098 -28.851 1.00 93.19 151 MET A N 1
ATOM 1095 C CA . MET A 1 151 ? 10.345 -5.263 -28.605 1.00 93.19 151 MET A CA 1
ATOM 1096 C C . MET A 1 151 ? 10.888 -6.570 -29.197 1.00 93.19 151 MET A C 1
ATOM 1098 O O . MET A 1 151 ? 11.287 -6.636 -30.362 1.00 93.19 151 MET A O 1
ATOM 1102 N N . GLY A 1 152 ? 10.811 -7.646 -28.414 1.00 89.25 152 GLY A N 1
ATOM 1103 C CA . GLY A 1 152 ? 11.320 -8.969 -28.788 1.00 89.25 152 GLY A CA 1
ATOM 1104 C C . GLY A 1 152 ? 12.707 -9.275 -28.212 1.00 89.25 152 GLY A C 1
ATOM 1105 O O . GLY A 1 152 ? 13.238 -8.537 -27.388 1.00 89.25 152 GLY A O 1
ATOM 1106 N N . ILE A 1 153 ? 13.284 -10.409 -28.615 1.00 86.62 153 ILE A N 1
ATOM 1107 C CA . ILE A 1 153 ? 14.545 -10.906 -28.044 1.00 86.62 153 ILE A CA 1
ATOM 1108 C C . ILE A 1 153 ? 15.733 -10.089 -28.568 1.00 86.62 153 ILE A C 1
ATOM 1110 O O . ILE A 1 153 ? 15.884 -9.961 -29.784 1.00 86.62 153 ILE A O 1
ATOM 1114 N N . GLU A 1 154 ? 16.596 -9.599 -27.671 1.00 85.94 154 GLU A N 1
ATOM 1115 C CA . GLU A 1 154 ? 17.872 -8.941 -28.013 1.00 85.94 154 GLU A CA 1
ATOM 1116 C C . GLU A 1 154 ? 17.705 -7.775 -29.012 1.00 85.94 154 GLU A C 1
ATOM 1118 O O . GLU A 1 154 ? 18.359 -7.712 -30.057 1.00 85.94 154 GLU A O 1
ATOM 1123 N N . THR A 1 155 ? 16.790 -6.847 -28.726 1.00 89.12 155 THR A N 1
ATOM 1124 C CA . THR A 1 155 ? 16.559 -5.650 -29.555 1.00 89.12 155 THR A CA 1
ATOM 1125 C C . THR A 1 155 ? 17.090 -4.388 -28.907 1.00 89.12 155 THR A C 1
ATOM 1127 O O . THR A 1 155 ? 16.872 -4.190 -27.718 1.00 89.12 155 THR A O 1
ATOM 1130 N N . LYS A 1 156 ? 17.698 -3.493 -29.695 1.00 91.62 156 LYS A N 1
ATOM 1131 C CA . LYS A 1 156 ? 18.115 -2.156 -29.252 1.00 91.62 156 LYS A CA 1
ATOM 1132 C C . LYS A 1 156 ? 17.448 -1.065 -30.086 1.00 91.62 156 LYS A C 1
ATOM 1134 O O . LYS A 1 156 ? 17.621 -1.026 -31.303 1.00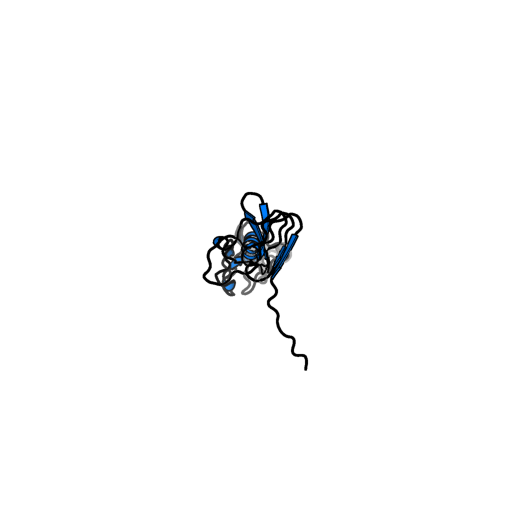 91.62 156 LYS A O 1
ATOM 1139 N N . ALA A 1 157 ? 16.749 -0.146 -29.429 1.00 94.69 157 ALA A N 1
ATOM 1140 C CA . ALA A 1 157 ? 16.167 1.048 -30.035 1.00 94.69 157 ALA A CA 1
ATOM 1141 C C . ALA A 1 157 ? 16.887 2.292 -29.484 1.00 94.69 157 ALA A C 1
ATOM 1143 O O . ALA A 1 157 ? 16.528 2.792 -28.428 1.00 94.69 157 ALA A O 1
ATOM 1144 N N . SER A 1 158 ? 17.945 2.769 -30.151 1.00 93.44 158 SER A N 1
ATOM 1145 C CA . SER A 1 158 ? 18.826 3.826 -29.608 1.00 93.44 158 SER A CA 1
ATOM 1146 C C . SER A 1 158 ? 18.684 5.208 -30.253 1.00 93.44 158 SER A C 1
ATOM 1148 O O . SER A 1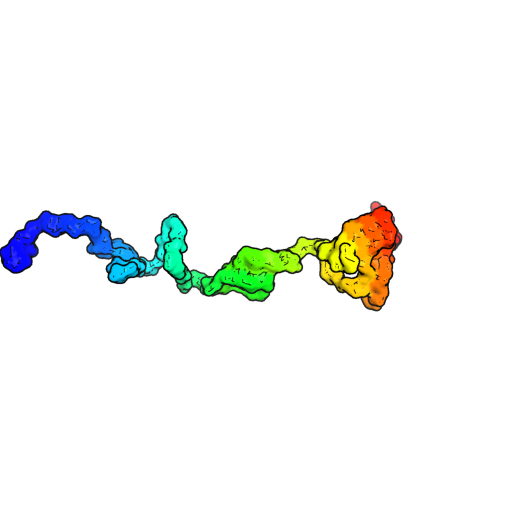 158 ? 19.374 6.140 -29.852 1.00 93.44 158 SER A O 1
ATOM 1150 N N . GLY A 1 159 ? 17.834 5.348 -31.271 1.00 93.44 159 GLY A N 1
ATOM 1151 C CA . GLY A 1 159 ? 17.556 6.623 -31.940 1.00 93.44 159 GLY A CA 1
ATOM 1152 C C . GLY A 1 159 ? 16.360 7.369 -31.338 1.00 93.44 159 GLY A C 1
ATOM 1153 O O . GLY A 1 159 ? 15.611 6.821 -30.536 1.00 93.44 159 GLY A O 1
ATOM 1154 N N . TYR A 1 160 ? 16.153 8.614 -31.764 1.00 96.31 160 TYR A N 1
ATOM 1155 C CA . TYR A 1 160 ? 14.981 9.413 -31.393 1.00 96.31 160 TYR A CA 1
ATOM 1156 C C . TYR A 1 160 ? 13.727 8.923 -32.140 1.00 96.31 160 TYR A C 1
ATOM 1158 O O . TYR A 1 160 ? 13.764 8.823 -33.366 1.00 96.31 160 TYR A O 1
ATOM 1166 N N . ASN A 1 161 ? 12.628 8.633 -31.430 1.00 97.25 161 ASN A N 1
ATOM 1167 C CA . ASN A 1 161 ? 11.358 8.133 -31.997 1.00 97.25 161 ASN A CA 1
ATOM 1168 C C . ASN A 1 161 ? 11.483 6.846 -32.844 1.00 97.25 161 ASN A C 1
ATOM 1170 O O . ASN A 1 161 ? 10.805 6.703 -33.865 1.00 97.25 161 ASN A O 1
ATOM 1174 N N . VAL A 1 162 ? 12.366 5.911 -32.484 1.00 97.12 162 VAL A N 1
ATOM 1175 C CA . VAL A 1 162 ? 12.566 4.683 -33.279 1.00 97.12 162 VAL A CA 1
ATOM 1176 C C . VAL A 1 162 ? 11.846 3.478 -32.685 1.00 97.12 162 VAL A C 1
ATOM 1178 O O . VAL A 1 162 ? 11.850 3.282 -31.474 1.00 97.12 162 VAL A O 1
ATOM 1181 N N . LEU A 1 163 ? 11.303 2.619 -33.550 1.00 96.25 163 LEU A N 1
ATOM 1182 C CA . LEU A 1 163 ? 10.831 1.282 -33.193 1.00 96.25 163 LEU A CA 1
ATOM 1183 C C . LEU A 1 163 ? 11.857 0.241 -33.658 1.00 96.25 163 LEU A C 1
ATOM 1185 O O . LEU A 1 163 ? 12.101 0.099 -34.856 1.00 96.25 163 LEU A O 1
ATOM 1189 N N . CYS A 1 164 ? 12.418 -0.525 -32.726 1.00 93.19 164 CYS A N 1
ATOM 1190 C CA . CYS A 1 164 ? 13.191 -1.726 -33.019 1.00 93.19 164 CYS A CA 1
ATOM 1191 C C . CYS A 1 164 ? 12.383 -2.962 -32.626 1.00 93.19 164 CYS A C 1
ATOM 1193 O O . CYS A 1 164 ? 11.962 -3.097 -31.478 1.00 93.19 164 CYS A O 1
ATOM 1195 N N . LYS A 1 165 ? 12.201 -3.891 -33.567 1.00 92.12 165 LYS A N 1
ATOM 1196 C CA . LYS A 1 165 ? 11.596 -5.192 -33.288 1.00 92.12 165 LYS A CA 1
ATOM 1197 C C . LYS A 1 165 ? 12.391 -6.319 -33.925 1.00 92.12 165 LYS A C 1
ATOM 1199 O O . LYS A 1 165 ? 12.799 -6.207 -35.081 1.00 92.12 165 LYS A O 1
ATOM 1204 N N . ARG A 1 166 ? 12.546 -7.435 -33.216 1.00 85.81 166 ARG A N 1
ATOM 1205 C CA . ARG A 1 166 ? 13.098 -8.673 -33.780 1.00 85.81 166 ARG A CA 1
ATOM 1206 C C . ARG A 1 166 ? 11.990 -9.705 -33.874 1.00 85.81 166 ARG A C 1
ATOM 1208 O O . ARG A 1 166 ? 11.360 -10.045 -32.881 1.00 85.81 166 ARG A O 1
ATOM 1215 N N . THR A 1 167 ? 11.768 -10.212 -35.082 1.00 70.31 167 THR A N 1
ATOM 1216 C CA . THR A 1 167 ? 10.807 -11.293 -35.338 1.00 70.31 167 THR A CA 1
ATOM 1217 C C . THR A 1 167 ? 11.596 -12.489 -35.865 1.00 70.31 167 THR A C 1
ATOM 1219 O O . THR A 1 167 ? 12.308 -12.354 -36.857 1.00 70.31 167 THR A O 1
ATOM 1222 N N . ARG A 1 168 ? 11.517 -13.653 -35.209 1.00 67.81 168 ARG A N 1
ATOM 1223 C CA . ARG A 1 168 ? 11.973 -14.920 -35.806 1.00 67.81 168 ARG A CA 1
ATOM 1224 C C . ARG A 1 168 ? 10.857 -15.389 -36.738 1.00 67.81 168 ARG A C 1
ATOM 1226 O O . ARG A 1 168 ? 9.705 -15.389 -36.319 1.00 67.81 168 ARG A O 1
ATOM 1233 N N . LEU A 1 169 ? 11.171 -15.741 -37.984 1.00 55.03 169 LEU A N 1
ATOM 1234 C CA . LEU A 1 169 ? 10.175 -16.262 -38.924 1.00 55.03 169 LEU A CA 1
ATOM 1235 C C . LEU A 1 169 ? 9.506 -17.502 -38.298 1.00 55.03 169 LEU A C 1
ATOM 1237 O O . LEU A 1 169 ? 10.178 -18.506 -38.061 1.00 55.03 169 LEU A O 1
ATOM 1241 N N . VAL A 1 170 ? 8.209 -17.425 -37.999 1.00 60.91 170 VAL A N 1
ATOM 1242 C CA . VAL A 1 170 ? 7.385 -18.591 -37.666 1.00 60.91 170 VAL A CA 1
ATOM 1243 C C . VAL A 1 170 ? 6.614 -18.908 -38.937 1.00 60.91 170 VAL A C 1
ATOM 1245 O O . VAL A 1 170 ? 5.788 -18.106 -39.368 1.00 60.91 170 VAL A O 1
ATOM 1248 N N . ASN A 1 171 ? 6.928 -20.031 -39.582 1.00 56.53 171 ASN A N 1
ATOM 1249 C CA . ASN A 1 171 ? 6.140 -20.509 -40.713 1.00 56.53 171 ASN A CA 1
ATOM 1250 C C . ASN A 1 171 ? 4.708 -20.754 -40.223 1.00 56.53 171 ASN A C 1
ATOM 1252 O O . ASN A 1 171 ? 4.468 -21.695 -39.468 1.00 56.53 171 ASN A O 1
ATOM 1256 N N . PHE A 1 172 ? 3.762 -19.918 -40.649 1.00 52.97 172 PHE A N 1
ATOM 1257 C CA . PHE A 1 172 ? 2.348 -20.261 -40.582 1.00 52.97 172 PHE A CA 1
ATOM 1258 C C . PHE A 1 172 ? 2.104 -21.337 -41.635 1.00 52.97 172 PHE A C 1
ATOM 1260 O O . PHE A 1 172 ? 1.904 -21.038 -42.810 1.00 52.97 172 PHE A O 1
ATOM 1267 N N . ILE A 1 173 ? 2.164 -22.602 -41.225 1.00 63.88 173 ILE A N 1
ATOM 1268 C CA . ILE A 1 173 ? 1.542 -23.664 -42.007 1.00 63.88 173 ILE A CA 1
ATOM 1269 C C . ILE A 1 173 ? 0.046 -23.509 -41.739 1.00 63.88 173 ILE A C 1
ATOM 1271 O O . ILE A 1 173 ? -0.449 -23.915 -40.689 1.00 63.88 173 ILE A O 1
ATOM 1275 N N . GLY A 1 174 ? -0.639 -22.799 -42.635 1.00 60.62 174 GLY A N 1
ATOM 1276 C CA . GLY A 1 174 ? -2.096 -22.811 -42.675 1.00 60.62 174 GLY A CA 1
ATOM 1277 C C . GLY A 1 174 ? -2.568 -24.237 -42.945 1.00 60.62 174 GLY A C 1
ATOM 1278 O O . GLY A 1 174 ? -1.989 -24.917 -43.795 1.00 60.62 174 GLY A O 1
ATOM 1279 N N . TYR A 1 175 ? -3.568 -24.683 -42.188 1.00 54.47 175 TYR A N 1
ATOM 1280 C CA . TYR A 1 175 ? -4.405 -25.813 -42.584 1.00 54.47 175 TYR A CA 1
ATOM 1281 C C . TYR A 1 175 ? -5.449 -25.331 -43.589 1.00 54.47 175 TYR A C 1
ATOM 1283 O O . TYR A 1 175 ? -5.958 -24.202 -43.389 1.00 54.47 175 TYR A O 1
#

Sequence (175 aa):
MVSINGTEIGTTQLNAVPYAINAGNVQWYTIGKHIENRNAGNVKVKNSLEADGTIKLTLGSIVNEVSVDGTLSGNSDKAIPTEQVVKAYVDVNGSSGLEKITEEGSTGWRLKGTDPNNYVTTGGDAIDLSSIVSGVSYSTFGATGINSIAMGIETKASGYNVLCKRTRLVNFIGY

Secondary structure (DSSP, 8-state):
--EETTEE--GGGGG--S-TTSSTT-SEEEETTEEEE--SS----SS----SS-----SSS---EEE--TT--S-TTSEEE-HHHHHHHHHHH---SEEEEEETTEEEEEETT--GGGS--PPTT-EEEEE--TT------EE-STT-EEEEET-EE-STT-EEE----------

Foldseek 3Di:
DDDDPPHDDDPVVVVPPPPPCPDPPNQWHDDPPDTDGPDPDDDDDDDDPPPVDDDADDDFLCLPEADPQLCCPDDCRNHNHDPNSVVSVCVQVPDDQWDWDADPNAIEIEGPPDDCQQEAGAHHPEYWQEDEDPPDRDHDATHRDHCEYEHYYRWHNHYHNYYTYDDDDDDPPDD